Protein AF-A0A2D6IRP3-F1 (afdb_monomer_lite)

Structure (mmCIF, N/CA/C/O backbone):
data_AF-A0A2D6IRP3-F1
#
_entry.id   AF-A0A2D6IRP3-F1
#
loop_
_atom_site.group_PDB
_atom_site.id
_atom_site.type_symbol
_atom_site.label_atom_id
_atom_site.label_alt_id
_atom_site.label_comp_id
_atom_site.label_asym_id
_atom_site.label_entity_id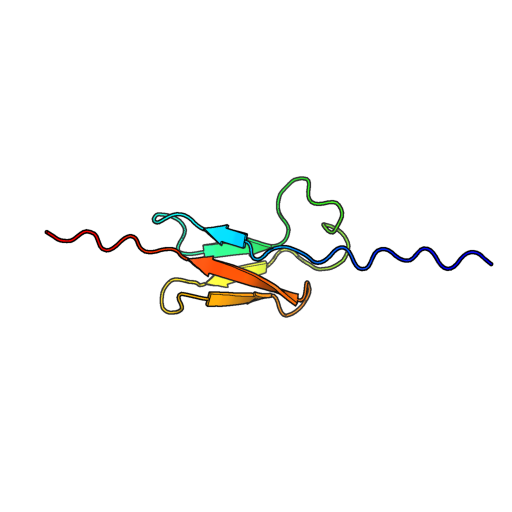
_atom_site.label_seq_id
_atom_site.pdbx_PDB_ins_code
_atom_site.Cartn_x
_atom_site.Cartn_y
_atom_site.Cartn_z
_atom_site.occupancy
_atom_site.B_iso_or_equiv
_atom_site.auth_seq_id
_atom_site.auth_comp_id
_atom_site.auth_asym_id
_atom_site.auth_atom_id
_atom_site.pdbx_PDB_model_num
ATOM 1 N N . MET A 1 1 ? 31.612 9.066 -17.204 1.00 47.38 1 MET A N 1
ATOM 2 C CA . MET A 1 1 ? 30.466 8.151 -17.050 1.00 47.38 1 MET A CA 1
ATOM 3 C C . MET A 1 1 ? 29.316 8.965 -16.477 1.00 47.38 1 MET A C 1
ATOM 5 O O . MET A 1 1 ? 29.463 9.469 -15.372 1.00 47.38 1 MET A O 1
ATOM 9 N N . SER A 1 2 ? 28.260 9.220 -17.253 1.00 47.12 2 SER A N 1
ATOM 10 C CA . SER A 1 2 ? 27.128 10.034 -16.793 1.00 47.12 2 SER A CA 1
ATOM 11 C C . SER A 1 2 ? 26.328 9.241 -15.768 1.00 47.12 2 SER A C 1
ATOM 13 O O . SER A 1 2 ? 25.689 8.250 -16.107 1.00 47.12 2 SER A O 1
ATOM 15 N N . ASN A 1 3 ? 26.429 9.656 -14.510 1.00 53.59 3 ASN A N 1
ATOM 16 C CA . ASN A 1 3 ? 25.648 9.119 -13.408 1.00 53.59 3 ASN A CA 1
ATOM 17 C C . ASN A 1 3 ? 24.216 9.638 -13.572 1.00 53.59 3 ASN A C 1
ATOM 19 O O . ASN A 1 3 ? 23.917 10.772 -13.190 1.00 53.59 3 ASN A O 1
ATOM 23 N N . ASP A 1 4 ? 23.363 8.846 -14.221 1.00 51.72 4 ASP A N 1
ATOM 24 C CA . ASP A 1 4 ? 21.953 9.183 -14.373 1.00 51.72 4 ASP A CA 1
ATOM 25 C C . ASP A 1 4 ? 21.303 9.246 -12.990 1.00 51.72 4 ASP A C 1
ATOM 27 O O . ASP A 1 4 ? 21.279 8.294 -12.208 1.00 51.72 4 ASP A O 1
ATOM 31 N N . THR A 1 5 ? 20.893 10.462 -12.667 1.00 61.62 5 THR A N 1
ATOM 32 C CA . THR A 1 5 ? 20.367 10.873 -11.383 1.00 61.62 5 THR A CA 1
ATOM 33 C C . THR A 1 5 ? 18.851 10.918 -11.533 1.00 61.62 5 THR A C 1
ATOM 35 O O . THR A 1 5 ? 18.320 11.954 -11.907 1.00 61.62 5 THR A O 1
ATOM 38 N N . ASP A 1 6 ? 18.138 9.832 -11.224 1.00 53.47 6 ASP A N 1
ATOM 39 C CA . ASP A 1 6 ? 16.669 9.855 -11.103 1.00 53.47 6 ASP A CA 1
ATOM 40 C C . ASP A 1 6 ? 16.232 9.381 -9.713 1.00 53.47 6 ASP A C 1
ATOM 42 O O . ASP A 1 6 ? 15.607 8.342 -9.507 1.00 53.47 6 ASP A O 1
ATOM 46 N N . HIS A 1 7 ? 16.533 10.190 -8.698 1.00 56.16 7 HIS A N 1
ATOM 47 C CA . HIS A 1 7 ? 15.807 10.119 -7.431 1.00 56.16 7 HIS A CA 1
ATOM 48 C C . HIS A 1 7 ? 14.473 10.857 -7.595 1.00 56.16 7 HIS A C 1
ATOM 50 O O . HIS A 1 7 ? 14.240 11.899 -6.976 1.00 56.16 7 HIS A O 1
ATOM 56 N N . LYS A 1 8 ? 13.588 10.348 -8.465 1.00 54.62 8 LYS A N 1
ATOM 57 C CA . LYS A 1 8 ? 12.229 10.875 -8.625 1.00 54.62 8 LYS A CA 1
ATOM 58 C C . LYS A 1 8 ? 11.504 10.721 -7.293 1.00 54.62 8 LYS A C 1
ATOM 60 O O . LYS A 1 8 ? 11.058 9.628 -6.944 1.00 54.62 8 LYS A O 1
ATOM 65 N N . LYS A 1 9 ? 11.437 11.818 -6.528 1.00 51.44 9 LYS A N 1
ATOM 66 C CA . LYS A 1 9 ? 10.694 11.944 -5.266 1.00 51.44 9 LYS A CA 1
ATOM 67 C C . LYS A 1 9 ? 9.287 11.396 -5.492 1.00 51.44 9 LYS A C 1
ATOM 69 O O . LYS A 1 9 ? 8.458 12.035 -6.139 1.00 51.44 9 LYS A O 1
ATOM 74 N N . GLN A 1 10 ? 9.040 10.177 -5.028 1.00 57.97 10 GLN A N 1
ATOM 75 C CA . GLN A 1 10 ? 7.744 9.539 -5.195 1.00 57.97 10 GLN A CA 1
ATOM 76 C C . GLN A 1 10 ? 6.762 10.267 -4.283 1.00 57.97 10 GLN A C 1
ATOM 78 O O . GLN A 1 10 ? 6.911 10.228 -3.063 1.00 57.97 10 GLN A O 1
ATOM 83 N N . LYS A 1 11 ? 5.788 10.968 -4.874 1.00 62.66 11 LYS A N 1
ATOM 84 C CA . LYS A 1 11 ? 4.690 11.562 -4.107 1.00 62.66 11 LYS A CA 1
ATOM 85 C C . LYS A 1 11 ? 3.989 10.463 -3.286 1.00 62.66 11 LYS A C 1
ATOM 87 O O . LYS A 1 11 ? 3.822 9.357 -3.814 1.00 62.66 11 LYS A O 1
ATOM 92 N N . PRO A 1 12 ? 3.582 10.753 -2.035 1.00 70.81 12 PRO A N 1
ATOM 93 C CA . PRO A 1 12 ? 2.755 9.849 -1.245 1.00 70.81 12 PRO A CA 1
ATOM 94 C C . PRO A 1 12 ? 1.489 9.494 -2.023 1.00 70.81 12 PRO A C 1
ATOM 96 O O . PRO A 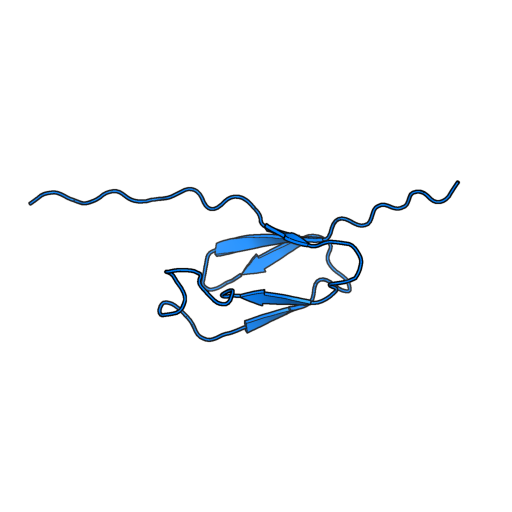1 12 ? 0.860 10.369 -2.624 1.00 70.81 12 PRO A O 1
ATOM 99 N N . ARG A 1 13 ? 1.136 8.212 -2.048 1.00 78.06 13 ARG A N 1
ATOM 100 C CA . ARG A 1 13 ? -0.071 7.742 -2.725 1.00 78.06 13 ARG A CA 1
ATOM 101 C C . ARG A 1 13 ? -1.254 7.900 -1.784 1.00 78.06 13 ARG A C 1
ATOM 103 O O . ARG A 1 13 ? -1.205 7.404 -0.665 1.00 78.06 13 ARG A O 1
ATOM 110 N N . VAL A 1 14 ? -2.311 8.550 -2.251 1.00 80.75 14 VAL A N 1
ATOM 111 C CA . VAL A 1 14 ? -3.564 8.693 -1.507 1.00 80.75 14 VAL A CA 1
ATOM 112 C C . VAL A 1 14 ? -4.541 7.621 -1.980 1.00 80.75 14 VAL A C 1
ATOM 114 O O . VAL A 1 14 ? -4.759 7.478 -3.181 1.00 80.75 14 VAL A O 1
ATOM 117 N N . LEU A 1 15 ? -5.088 6.849 -1.044 1.00 75.94 15 LEU A N 1
ATOM 118 C CA . LEU A 1 15 ? -6.146 5.872 -1.284 1.00 75.94 15 LEU A CA 1
ATOM 119 C C . LEU A 1 15 ? -7.484 6.451 -0.833 1.00 75.94 15 LEU A C 1
ATOM 121 O O . LEU A 1 15 ? -7.600 6.980 0.276 1.00 75.94 15 LEU A O 1
ATOM 125 N N . GLU A 1 16 ? -8.480 6.341 -1.709 1.00 66.94 16 GLU A N 1
ATOM 126 C CA . GLU A 1 16 ? -9.854 6.739 -1.419 1.00 66.94 16 GLU A CA 1
ATOM 127 C C . GLU A 1 16 ? -10.567 5.731 -0.505 1.00 66.94 16 GLU A C 1
ATOM 129 O O . GLU A 1 16 ? -10.158 4.579 -0.346 1.00 66.94 16 GLU A O 1
ATOM 134 N N . LYS A 1 17 ? -11.665 6.205 0.091 1.00 61.72 17 LYS A N 1
ATOM 135 C CA . LYS A 1 17 ? -12.387 5.648 1.247 1.00 61.72 17 LYS A CA 1
ATOM 136 C C . LYS A 1 17 ? -12.692 4.142 1.219 1.00 61.72 17 LYS A C 1
ATOM 138 O O . LYS A 1 17 ? -12.855 3.550 2.280 1.00 61.72 17 LYS A O 1
ATOM 143 N N . THR A 1 18 ? -12.805 3.523 0.045 1.00 62.03 18 THR A N 1
ATOM 144 C CA . THR A 1 18 ? -13.174 2.103 -0.104 1.00 62.03 18 THR A CA 1
ATOM 145 C C . THR A 1 18 ? -11.976 1.153 -0.089 1.00 62.03 18 THR A C 1
ATOM 147 O O . THR A 1 18 ? -12.153 -0.049 0.112 1.00 62.03 18 THR A O 1
ATOM 150 N N . ALA A 1 19 ? -10.751 1.661 -0.253 1.00 68.38 19 ALA A N 1
ATOM 151 C CA . ALA A 1 19 ? -9.550 0.840 -0.295 1.00 68.38 19 ALA A CA 1
ATOM 152 C C . ALA A 1 19 ? -8.886 0.763 1.090 1.00 68.38 19 ALA A C 1
ATOM 154 O O . ALA A 1 19 ? -8.024 1.565 1.444 1.00 68.38 19 ALA A O 1
ATOM 155 N N . ALA A 1 20 ? -9.265 -0.248 1.876 1.00 77.12 20 ALA A N 1
ATOM 156 C CA . ALA A 1 20 ? -8.566 -0.607 3.117 1.00 77.12 20 ALA A CA 1
ATOM 157 C C . ALA A 1 20 ? -7.224 -1.323 2.862 1.00 77.12 20 ALA A C 1
ATOM 159 O O . ALA A 1 20 ? -6.459 -1.560 3.796 1.00 77.12 20 ALA A O 1
ATOM 160 N N . VAL A 1 21 ? -6.932 -1.674 1.605 1.00 81.19 21 VAL A N 1
ATOM 161 C CA . VAL A 1 21 ? -5.723 -2.392 1.201 1.00 81.19 21 VAL A CA 1
ATOM 162 C C . VAL A 1 21 ? -5.066 -1.671 0.029 1.00 81.19 21 VAL A C 1
ATOM 164 O O . VAL A 1 21 ? -5.686 -1.464 -1.014 1.00 81.19 21 VAL A O 1
ATOM 167 N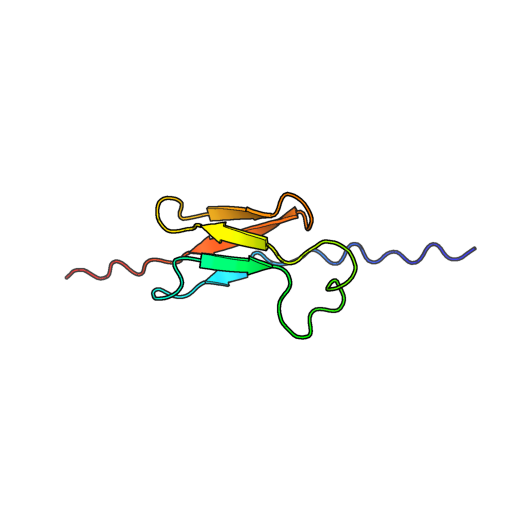 N . ALA A 1 22 ? -3.792 -1.320 0.184 1.00 82.56 22 ALA A N 1
ATOM 168 C CA . ALA A 1 22 ? -2.971 -0.792 -0.893 1.00 82.56 22 ALA A CA 1
ATOM 169 C C . ALA A 1 22 ? -2.195 -1.919 -1.571 1.00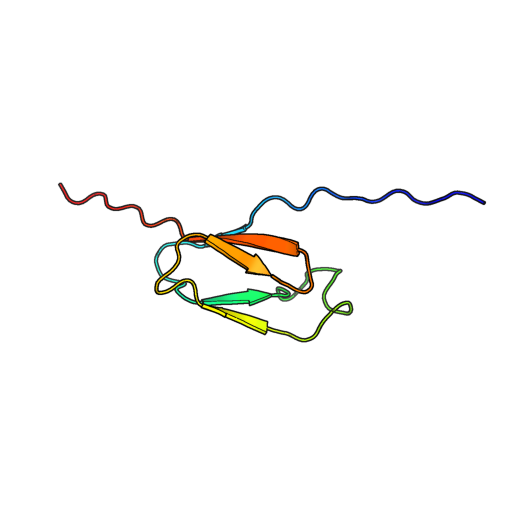 82.56 22 ALA A C 1
ATOM 171 O O . ALA A 1 22 ? -1.491 -2.675 -0.907 1.00 82.56 22 ALA A O 1
ATOM 172 N N . SER A 1 23 ? -2.250 -1.990 -2.897 1.00 83.06 23 SER A N 1
ATOM 173 C CA . SER A 1 23 ? -1.375 -2.876 -3.671 1.00 83.06 23 SER A CA 1
ATOM 174 C C . SER A 1 23 ? -0.158 -2.101 -4.166 1.00 83.06 23 SER A C 1
ATOM 176 O O . SER A 1 23 ? -0.300 -1.034 -4.774 1.00 83.06 23 SER A O 1
ATOM 178 N N . CYS A 1 24 ? 1.034 -2.635 -3.918 1.00 81.81 24 CYS A N 1
ATOM 179 C CA . CYS A 1 24 ? 2.287 -2.121 -4.455 1.00 81.81 24 CYS A CA 1
ATOM 180 C C . CYS A 1 24 ? 3.060 -3.285 -5.085 1.00 81.81 24 CYS A C 1
ATOM 182 O O . CYS A 1 24 ? 3.251 -4.284 -4.390 1.00 81.81 24 CYS A O 1
ATOM 184 N N . PRO A 1 25 ? 3.525 -3.204 -6.344 1.00 73.38 25 PRO A N 1
ATOM 185 C CA . PRO A 1 25 ? 3.394 -2.106 -7.314 1.00 73.38 25 PRO A CA 1
ATOM 186 C C . PRO A 1 25 ? 2.014 -2.068 -8.019 1.00 73.38 25 PRO A C 1
ATOM 188 O O . PRO A 1 25 ? 1.213 -2.987 -7.856 1.00 73.38 25 PRO A O 1
ATOM 191 N N . GLU A 1 26 ? 1.695 -0.979 -8.735 1.00 67.19 26 GLU A N 1
ATOM 192 C CA . GLU A 1 26 ? 0.464 -0.839 -9.547 1.00 67.19 26 GLU A CA 1
ATOM 193 C C . GLU A 1 26 ? 0.689 -1.341 -10.977 1.00 67.19 26 GLU A C 1
ATOM 195 O O . GLU A 1 26 ? 1.807 -1.279 -11.487 1.00 67.19 26 GLU A O 1
ATOM 200 N N . GLU A 1 27 ? -0.362 -1.857 -11.612 1.00 59.12 27 GLU A N 1
ATOM 201 C CA . GLU A 1 27 ? -0.317 -2.349 -12.988 1.00 59.12 27 GLU A CA 1
ATOM 202 C C . GLU A 1 27 ? 0.080 -1.196 -13.929 1.00 59.12 27 GLU A C 1
ATOM 204 O O . GLU A 1 27 ? -0.703 -0.285 -14.174 1.00 59.12 27 GLU A O 1
ATOM 209 N N . GLY A 1 28 ? 1.331 -1.201 -14.404 1.00 62.91 28 GLY A N 1
ATOM 210 C CA . GLY A 1 28 ? 1.901 -0.143 -15.252 1.00 62.91 28 GLY A CA 1
ATOM 211 C C . GLY A 1 28 ? 2.982 0.728 -14.596 1.00 62.91 28 GLY A C 1
ATOM 212 O O . GLY A 1 28 ? 3.614 1.530 -15.285 1.00 62.91 28 GLY A O 1
ATOM 213 N N . ASP A 1 29 ? 3.257 0.566 -13.298 1.00 64.88 29 ASP A N 1
ATOM 214 C CA . ASP A 1 29 ? 4.344 1.287 -12.622 1.00 64.88 29 ASP A CA 1
ATOM 215 C C . ASP A 1 29 ? 5.700 0.727 -13.113 1.00 64.88 29 ASP A C 1
ATOM 217 O O . ASP A 1 29 ? 5.969 -0.468 -12.988 1.00 64.88 29 ASP A O 1
ATOM 221 N N . SER A 1 30 ? 6.599 1.562 -13.656 1.00 59.66 30 SER A N 1
ATOM 222 C CA . SER A 1 30 ? 7.889 1.098 -14.224 1.00 59.66 30 SER A CA 1
ATOM 223 C C . SER A 1 30 ? 8.779 0.370 -13.209 1.00 59.66 30 SER A C 1
ATOM 225 O O . SER A 1 30 ? 9.717 -0.330 -13.583 1.00 59.66 30 SER A O 1
ATOM 227 N N . LYS A 1 31 ? 8.477 0.511 -11.911 1.00 59.06 31 LYS A N 1
ATOM 228 C CA . LYS A 1 31 ? 9.172 -0.177 -10.819 1.00 59.06 31 LYS A CA 1
ATOM 229 C C . LYS A 1 31 ? 8.639 -1.578 -10.504 1.00 59.06 31 LYS A C 1
ATOM 231 O O . LYS A 1 31 ? 9.081 -2.174 -9.524 1.00 59.06 31 LYS A O 1
ATOM 236 N N . TRP A 1 32 ? 7.740 -2.113 -11.333 1.00 58.91 32 TRP A N 1
ATOM 237 C CA . TRP A 1 32 ? 7.124 -3.436 -11.179 1.00 58.91 32 TRP A CA 1
ATOM 238 C C . TRP A 1 32 ? 8.132 -4.581 -10.967 1.00 58.91 32 TRP A C 1
ATOM 240 O O . TRP A 1 32 ? 7.813 -5.563 -10.310 1.00 58.91 32 TRP A O 1
ATOM 250 N N . ASN A 1 33 ? 9.371 -4.431 -11.449 1.00 60.47 33 ASN A N 1
ATOM 251 C CA . ASN A 1 33 ? 10.416 -5.457 -11.350 1.00 60.47 33 ASN A CA 1
ATOM 252 C C . ASN A 1 33 ? 11.368 -5.313 -10.146 1.00 60.47 33 ASN A C 1
ATOM 254 O O . ASN A 1 33 ? 12.277 -6.126 -10.004 1.00 60.47 33 ASN A O 1
ATOM 258 N N . HIS A 1 34 ? 11.209 -4.300 -9.283 1.00 68.69 34 HIS A N 1
ATOM 259 C CA . HIS A 1 34 ? 12.129 -4.097 -8.149 1.00 68.69 34 HIS A CA 1
ATOM 260 C C . HIS A 1 34 ? 11.734 -4.849 -6.875 1.00 68.69 34 HIS A C 1
ATOM 262 O O . HIS A 1 34 ? 12.570 -4.999 -5.986 1.00 68.69 34 HIS A O 1
ATOM 268 N N . HIS A 1 35 ? 10.486 -5.305 -6.750 1.00 74.50 35 HIS A N 1
ATOM 269 C CA . HIS A 1 35 ? 10.046 -6.104 -5.609 1.00 74.50 35 HIS A CA 1
ATOM 270 C C . HIS A 1 35 ? 8.773 -6.906 -5.936 1.00 74.50 35 HIS A C 1
ATOM 272 O O . HIS A 1 35 ? 8.018 -6.517 -6.828 1.00 74.50 35 HIS A O 1
ATOM 278 N N . PRO A 1 36 ? 8.503 -8.006 -5.209 1.00 79.06 36 PRO A N 1
ATOM 279 C CA . PRO A 1 36 ? 7.269 -8.772 -5.363 1.00 79.06 36 PRO A CA 1
ATOM 280 C C . PRO A 1 36 ? 6.033 -7.949 -4.981 1.00 79.06 36 PRO A C 1
ATOM 282 O O . PRO A 1 36 ? 6.098 -7.079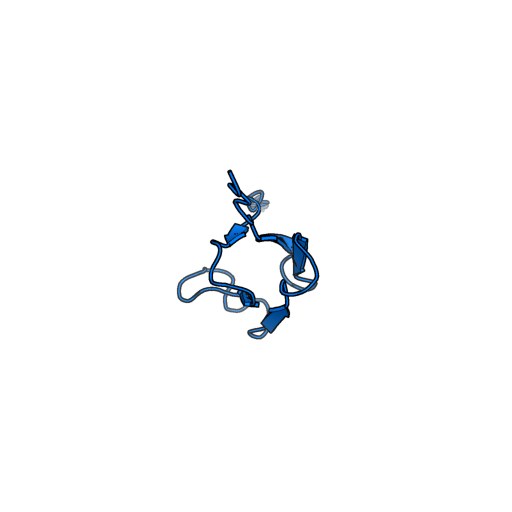 -4.111 1.00 79.06 36 PRO A O 1
ATOM 285 N N . LYS A 1 37 ? 4.888 -8.249 -5.603 1.00 82.81 37 LYS A N 1
ATOM 286 C CA . LYS A 1 37 ? 3.607 -7.602 -5.291 1.00 82.81 37 LYS A CA 1
ATOM 287 C C . LYS A 1 37 ? 3.227 -7.849 -3.830 1.00 82.81 37 LYS A C 1
ATOM 289 O O . LYS A 1 37 ? 3.105 -8.993 -3.401 1.00 82.81 37 LYS A O 1
ATOM 294 N N . VAL A 1 38 ? 3.018 -6.766 -3.089 1.00 85.00 38 VAL A N 1
ATOM 295 C CA . VAL A 1 38 ? 2.622 -6.775 -1.680 1.00 85.00 38 VAL A CA 1
ATOM 296 C C . VAL A 1 38 ? 1.339 -5.986 -1.463 1.00 85.00 38 VAL A C 1
ATOM 298 O O . VAL A 1 38 ? 1.053 -5.011 -2.163 1.00 85.00 38 VAL A O 1
ATOM 301 N N . PHE A 1 39 ? 0.586 -6.411 -0.454 1.00 86.06 39 PHE A N 1
ATOM 302 C CA . PHE A 1 39 ? -0.655 -5.787 -0.023 1.00 86.06 39 PHE A CA 1
ATOM 303 C C . PHE A 1 39 ? -0.443 -5.177 1.362 1.00 86.06 39 PHE A C 1
ATOM 305 O O . PHE A 1 39 ? -0.150 -5.890 2.320 1.00 86.06 39 PHE A O 1
ATOM 312 N N . LEU A 1 40 ? -0.540 -3.854 1.457 1.00 85.69 40 LEU A N 1
ATOM 313 C CA . LEU A 1 40 ? -0.394 -3.112 2.705 1.00 85.69 40 LEU A CA 1
ATOM 314 C C . LEU A 1 40 ? -1.791 -2.848 3.270 1.00 85.69 40 LEU A C 1
ATOM 316 O O . LEU A 1 40 ? -2.639 -2.278 2.584 1.00 85.69 40 LEU A O 1
ATOM 320 N N . ASN A 1 41 ? -2.035 -3.268 4.508 1.00 85.94 41 ASN A N 1
ATOM 321 C CA . ASN A 1 41 ? -3.330 -3.104 5.161 1.00 85.94 41 ASN A CA 1
ATOM 322 C C . ASN A 1 41 ? -3.403 -1.739 5.856 1.00 85.94 41 ASN A C 1
ATOM 324 O O . ASN A 1 41 ? -2.741 -1.517 6.861 1.00 85.94 41 ASN A O 1
ATOM 328 N N . LEU A 1 42 ? -4.253 -0.855 5.340 1.00 84.06 42 LEU A N 1
ATOM 329 C CA . LEU A 1 42 ? -4.579 0.470 5.889 1.00 84.06 42 LEU A CA 1
ATOM 330 C C . LEU A 1 42 ? -5.916 0.450 6.648 1.00 84.06 42 LEU A C 1
ATOM 332 O O . LEU A 1 42 ? -6.600 1.461 6.782 1.00 84.06 42 LEU A O 1
ATOM 336 N N . ASN A 1 43 ? -6.356 -0.730 7.092 1.00 81.06 43 ASN A N 1
ATOM 337 C CA . ASN A 1 43 ? -7.637 -0.872 7.778 1.00 81.06 43 ASN A CA 1
ATOM 338 C C . ASN A 1 43 ? -7.619 -0.180 9.153 1.00 81.06 43 ASN A C 1
ATOM 340 O O . ASN A 1 43 ? -8.566 0.523 9.507 1.00 81.06 43 ASN A O 1
ATOM 344 N N . HIS A 1 44 ? -6.516 -0.361 9.887 1.00 77.25 44 HIS A N 1
ATOM 345 C CA . HIS A 1 44 ? -6.275 0.228 11.208 1.00 77.25 44 HIS A CA 1
ATOM 346 C C . HIS A 1 44 ? -5.392 1.478 11.147 1.00 77.25 44 HIS A C 1
ATOM 348 O O . HIS A 1 44 ? -5.552 2.377 11.966 1.00 77.25 44 HIS A O 1
ATOM 354 N N . GLU A 1 45 ? -4.478 1.543 10.177 1.00 81.12 45 GLU A N 1
ATOM 355 C CA . GLU A 1 45 ? -3.530 2.644 10.024 1.00 81.12 45 GLU A CA 1
ATOM 356 C C . GLU A 1 45 ? -3.938 3.549 8.863 1.00 81.12 45 GLU A C 1
ATOM 358 O O . GLU A 1 45 ? -4.291 3.082 7.782 1.00 81.12 45 GLU A O 1
ATOM 363 N N . ASN A 1 46 ? -3.871 4.862 9.078 1.00 81.88 46 ASN A N 1
ATOM 364 C CA . ASN A 1 46 ? -4.174 5.841 8.034 1.00 81.88 46 ASN A CA 1
ATOM 365 C C . ASN A 1 46 ? -2.968 6.127 7.135 1.00 81.88 46 ASN A C 1
ATOM 367 O O . ASN A 1 46 ? -3.135 6.695 6.063 1.00 81.88 46 ASN A O 1
ATOM 371 N N . GLU A 1 47 ? -1.766 5.728 7.542 1.00 86.00 47 GLU A N 1
ATOM 372 C CA . GLU A 1 47 ? -0.557 5.822 6.736 1.00 86.00 47 GLU A CA 1
ATOM 373 C C . GLU A 1 47 ? 0.264 4.541 6.893 1.00 86.00 47 GLU A C 1
ATOM 375 O O . GLU A 1 47 ? 0.460 4.061 8.003 1.00 86.00 47 GLU A O 1
ATOM 380 N N . VAL A 1 48 ? 0.764 3.997 5.785 1.00 87.62 48 VAL A N 1
ATOM 381 C CA . VAL A 1 48 ? 1.687 2.860 5.780 1.00 87.62 48 VAL A CA 1
ATOM 382 C C . VAL A 1 48 ? 2.777 3.085 4.743 1.00 87.62 48 VAL A C 1
ATOM 384 O O . VAL A 1 48 ? 2.537 3.596 3.646 1.00 87.62 48 VAL A O 1
ATOM 387 N N . LYS A 1 49 ? 4.004 2.685 5.068 1.00 86.69 49 LYS A N 1
ATOM 388 C CA . LYS A 1 49 ? 5.143 2.786 4.156 1.00 86.69 49 LYS A CA 1
ATOM 389 C C . LYS A 1 49 ? 5.500 1.413 3.610 1.00 86.69 49 LYS A C 1
ATOM 391 O O . LYS A 1 49 ? 5.677 0.461 4.363 1.00 86.69 49 LYS A O 1
ATOM 396 N N . CYS A 1 50 ? 5.650 1.311 2.293 1.00 84.88 50 CYS A N 1
ATOM 397 C CA . CYS A 1 50 ? 6.139 0.080 1.683 1.00 84.88 50 CYS A CA 1
ATOM 398 C C . CYS A 1 50 ? 7.613 -0.147 2.076 1.00 84.88 50 CYS A C 1
ATOM 400 O O . CYS A 1 50 ? 8.438 0.732 1.802 1.00 84.88 50 CYS A O 1
ATOM 402 N N . PRO A 1 51 ? 7.977 -1.315 2.640 1.00 81.81 51 PRO A N 1
ATOM 403 C CA . PRO A 1 51 ? 9.354 -1.608 3.045 1.00 81.81 51 PRO A CA 1
ATOM 404 C C . PRO A 1 51 ? 10.302 -1.808 1.854 1.00 81.81 51 PRO A C 1
ATOM 406 O O . PRO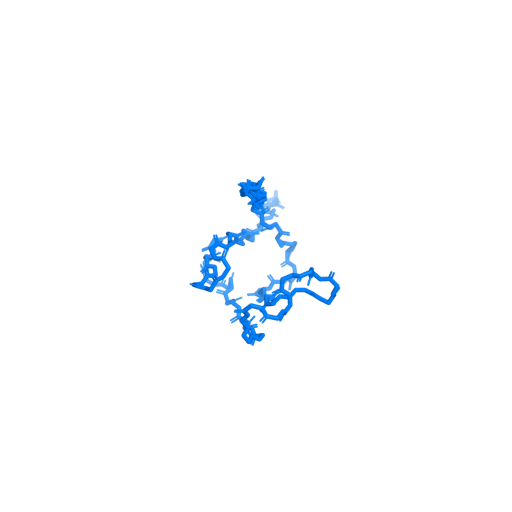 A 1 51 ? 11.512 -1.709 2.017 1.00 81.81 51 PRO A O 1
ATOM 409 N N . TYR A 1 52 ? 9.764 -2.051 0.655 1.00 82.69 52 TYR A N 1
ATOM 410 C CA . TYR A 1 52 ? 10.549 -2.265 -0.561 1.00 82.69 52 TYR A CA 1
ATOM 411 C C . TYR A 1 52 ? 10.718 -0.978 -1.372 1.00 82.69 52 TYR A C 1
ATOM 413 O O . TYR A 1 52 ? 11.831 -0.552 -1.660 1.00 82.69 52 TYR A O 1
ATOM 421 N N . CYS A 1 53 ? 9.607 -0.324 -1.723 1.00 76.12 53 CYS A N 1
ATOM 422 C CA . CYS A 1 53 ? 9.634 0.917 -2.499 1.00 76.12 53 CYS A CA 1
ATOM 423 C C . CYS A 1 53 ? 10.046 2.145 -1.685 1.00 76.12 53 CYS A C 1
ATOM 425 O O . CYS A 1 53 ? 10.410 3.166 -2.265 1.00 76.12 53 CYS A O 1
ATOM 427 N N . GLY A 1 54 ? 9.840 2.116 -0.365 1.00 78.62 54 GLY A N 1
ATOM 428 C CA . GLY A 1 54 ? 9.870 3.315 0.471 1.00 78.62 54 GLY A CA 1
ATOM 429 C C . GLY A 1 54 ? 8.719 4.296 0.201 1.00 78.62 54 GLY A C 1
ATOM 430 O O . GLY A 1 54 ? 8.730 5.394 0.752 1.00 78.62 54 GLY A O 1
ATOM 431 N N . LYS A 1 55 ? 7.732 3.921 -0.628 1.00 82.19 55 LYS A N 1
ATOM 432 C CA . LYS A 1 55 ? 6.566 4.750 -0.962 1.00 82.19 55 LYS A CA 1
ATOM 433 C C . LYS A 1 55 ? 5.597 4.796 0.222 1.00 82.19 55 LYS A C 1
ATOM 435 O O . LYS A 1 55 ? 5.262 3.744 0.769 1.00 82.19 55 LYS A O 1
ATOM 440 N N . SER A 1 56 ? 5.151 5.994 0.587 1.00 86.50 56 SER A N 1
ATOM 441 C CA . SER A 1 56 ? 4.111 6.200 1.600 1.00 86.50 56 SER A CA 1
ATOM 442 C C . SER A 1 56 ? 2.726 6.099 0.969 1.00 86.50 56 SER A C 1
ATOM 444 O O . SER A 1 56 ? 2.490 6.661 -0.104 1.00 86.50 56 SER A O 1
ATOM 446 N N . PHE A 1 57 ? 1.822 5.393 1.635 1.00 86.56 57 PHE A N 1
ATOM 447 C CA . PHE A 1 57 ? 0.426 5.221 1.260 1.00 86.56 57 PHE A CA 1
ATOM 448 C C . PHE A 1 57 ? -0.430 5.795 2.378 1.00 86.56 57 PHE A C 1
ATOM 450 O O . PHE A 1 57 ? -0.267 5.392 3.523 1.00 86.56 57 PHE A O 1
ATOM 457 N N . ILE A 1 58 ? -1.318 6.723 2.049 1.00 86.75 58 ILE A N 1
ATOM 458 C CA . ILE A 1 58 ? -2.163 7.437 3.001 1.00 86.75 58 ILE A CA 1
ATOM 459 C C . ILE A 1 58 ? -3.615 7.132 2.651 1.00 86.75 58 ILE A C 1
ATOM 461 O O . ILE A 1 58 ? -4.044 7.369 1.521 1.00 86.75 58 ILE A O 1
ATOM 465 N N . ARG A 1 59 ? -4.379 6.612 3.607 1.00 85.44 59 ARG A N 1
ATOM 466 C CA . ARG A 1 59 ? -5.826 6.448 3.497 1.00 85.44 59 ARG A CA 1
ATOM 467 C C . ARG A 1 59 ? -6.498 7.724 3.981 1.00 85.44 59 ARG A C 1
ATOM 469 O O . ARG A 1 59 ? -6.390 8.081 5.152 1.00 85.44 59 ARG A O 1
ATOM 476 N N . VAL A 1 60 ? -7.218 8.390 3.086 1.00 80.62 60 VAL A N 1
ATOM 477 C CA . VAL A 1 60 ? -7.984 9.586 3.440 1.00 80.62 60 VAL A CA 1
ATOM 478 C C . VAL A 1 60 ? -9.408 9.162 3.782 1.00 80.62 60 VAL A C 1
ATOM 480 O O . VAL A 1 60 ? -10.210 8.807 2.917 1.00 80.62 60 VAL A O 1
ATOM 483 N N . VAL A 1 61 ? -9.710 9.170 5.077 1.00 72.62 61 VAL A N 1
ATOM 484 C CA . VAL A 1 61 ? -11.066 9.014 5.594 1.00 72.62 61 VAL A CA 1
ATOM 485 C C . VAL A 1 61 ? -11.697 10.402 5.688 1.00 72.62 61 VAL A C 1
ATOM 487 O O . VAL A 1 61 ? -11.392 11.195 6.566 1.00 72.62 61 VAL A O 1
ATOM 490 N N . ASN A 1 62 ? -12.538 10.754 4.713 1.00 68.31 62 ASN A N 1
ATOM 491 C CA . ASN A 1 62 ? -13.348 11.969 4.815 1.00 68.31 62 ASN A CA 1
ATOM 492 C C . ASN A 1 62 ? -14.482 11.724 5.814 1.00 68.31 62 ASN A C 1
ATOM 494 O O . ASN A 1 62 ? -15.594 11.355 5.422 1.00 68.31 62 ASN A O 1
ATOM 498 N N . ASP A 1 63 ? -14.210 11.913 7.098 1.00 63.78 63 ASP A N 1
ATOM 499 C CA . ASP A 1 63 ? -15.193 11.815 8.180 1.00 63.78 63 ASP A CA 1
ATOM 500 C C . ASP A 1 63 ? -16.075 13.076 8.214 1.00 63.78 63 ASP A C 1
ATOM 502 O O . ASP A 1 63 ? -16.137 13.791 9.207 1.00 63.78 63 ASP A O 1
ATOM 506 N N . ASN A 1 64 ? -16.757 13.405 7.112 1.00 62.06 64 ASN A N 1
ATOM 507 C CA . ASN A 1 64 ? -17.858 14.370 7.163 1.00 62.06 64 ASN A CA 1
ATOM 508 C C . ASN A 1 64 ? -19.088 13.663 7.747 1.00 62.06 64 ASN A C 1
ATOM 510 O O . ASN A 1 64 ? -20.000 13.266 7.025 1.00 62.06 64 ASN A O 1
ATOM 514 N N . CYS A 1 65 ? -19.055 13.429 9.057 1.00 49.59 65 CYS A N 1
ATOM 515 C CA . CYS A 1 65 ? -20.245 13.136 9.841 1.00 49.59 65 CYS A CA 1
ATOM 516 C C . CYS A 1 65 ? -20.758 14.489 10.356 1.00 49.59 65 CYS A C 1
ATOM 518 O O . CYS A 1 65 ? -20.163 15.060 11.270 1.00 49.59 65 CYS A O 1
ATOM 520 N N . SER A 1 66 ? -21.759 15.051 9.673 1.00 50.88 66 SER A N 1
ATOM 521 C CA . SER A 1 66 ? -22.567 16.182 10.159 1.00 50.88 66 SER A CA 1
ATOM 522 C C . SER A 1 66 ? -23.824 15.662 10.834 1.00 50.88 66 SER A C 1
ATOM 524 O O . SER A 1 66 ? -24.353 14.642 10.338 1.00 50.88 66 SER A O 1
#

Foldseek 3Di:
DDPDDPPPPAPAAEDEDPPQKDWPPDDPDPCPPQDDIDIDGCVPPQWDADPRPRHIYGYDDPPPPD

Radius of gyration: 14.47 Å; chains: 1; bounding box: 53×25×28 Å

Secondary structure (DSSP, 8-state):
----------PPEEEPTT-SEEEES-TT-TTTTSS--EEEE-SS-SEEE-TTT--EEEE-------

Sequence (66 aa):
MSNDTDHKKQKPRVLEKTAAVASCPEEGDSKWNHHPKVFLNLNHENEVKCPYCGKSFIRVVNDNCS

pLDDT: mean 71.61, std 12.33, range [47.12, 87.62]